Protein AF-A0A2G9UFJ8-F1 (afdb_monomer_lite)

pLDDT: mean 88.94, std 9.31, range [52.56, 98.06]

Radius of gyration: 16.02 Å; chains: 1; bounding box: 44×27×38 Å

InterPro domains:
  IPR008632 Nematode fatty acid retinoid binding [PF05823] (9-153)
  IPR008632 Nematode fatty acid retinoid binding [PTHR31418] (11-150)

Secondary structure (DSSP, 8-state):
-HHHHHHHHHS-HHHHHHHHT--HHHHHHHHHHHHTHHHH--SHHHHHHHHHHH-HHHHHHHHHHHHHHHHHHHTS-HHHHHHHHHHHHHHHHHHHHHHTT----HHHHHHHHHHHHHHHHTS-HHHHHHHHHH-HHHHHHHH-HHHHHHHHHHHHT-

Sequence (158 aa):
LKSEVICLELLPDEVKNFVKGLSESDKAILREVAHKYDEQHKSDEAAIAAIKAKSPELGARVENIHNTLQQKIEALNPEARDFAKEMYALTRKLHLESVAGRKPSVLEITELTQKAIDRYKALPKSAQDELKKQFPALVHGFTSKKFHKMVARMLINN

Structure (mmCIF, N/CA/C/O backbone):
data_AF-A0A2G9UFJ8-F1
#
_entry.id   AF-A0A2G9UFJ8-F1
#
loop_
_atom_site.group_PDB
_atom_site.id
_atom_site.type_symbol
_atom_site.label_atom_id
_atom_site.label_alt_id
_atom_site.label_comp_id
_atom_site.label_asym_id
_atom_site.label_entity_id
_atom_site.label_seq_id
_atom_site.pdbx_PDB_ins_code
_atom_site.Cartn_x
_atom_site.Cartn_y
_atom_site.Cartn_z
_atom_site.occupancy
_atom_site.B_iso_or_equiv
_atom_site.auth_seq_id
_atom_site.auth_comp_id
_atom_site.auth_asym_id
_atom_site.auth_atom_id
_atom_site.pdbx_PDB_model_num
ATOM 1 N N . LEU A 1 1 ? 7.599 1.449 15.512 1.00 52.56 1 LEU A N 1
ATOM 2 C CA . LEU A 1 1 ? 8.403 2.685 15.383 1.00 52.56 1 LEU A CA 1
ATOM 3 C C . LEU A 1 1 ? 9.482 2.601 14.296 1.00 52.56 1 LEU A C 1
ATOM 5 O O . LEU A 1 1 ? 9.376 3.382 13.370 1.00 52.56 1 LEU A O 1
ATOM 9 N N . LYS A 1 2 ? 10.475 1.687 14.306 1.00 56.00 2 LYS A N 1
ATOM 10 C CA . LYS A 1 2 ? 11.472 1.607 13.199 1.00 56.00 2 LYS A CA 1
ATOM 11 C C . LYS A 1 2 ? 10.946 0.912 11.926 1.00 56.00 2 LYS A C 1
ATOM 13 O O . LYS A 1 2 ? 11.100 1.444 10.834 1.00 56.00 2 LYS A O 1
ATOM 18 N N . SER A 1 3 ? 10.273 -0.233 12.065 1.00 57.69 3 SER A N 1
ATOM 19 C CA . SER A 1 3 ? 9.671 -0.987 10.947 1.00 57.69 3 SER A CA 1
ATOM 20 C C . SER A 1 3 ? 8.519 -0.242 10.255 1.00 57.69 3 SER A C 1
ATOM 22 O O . SER A 1 3 ? 8.387 -0.289 9.034 1.00 57.69 3 SER A O 1
ATOM 24 N N . GLU A 1 4 ? 7.733 0.517 11.021 1.00 64.12 4 GLU A N 1
ATOM 25 C CA . GLU A 1 4 ? 6.660 1.383 10.503 1.00 64.12 4 GLU A CA 1
ATOM 26 C C . GLU A 1 4 ? 7.196 2.493 9.583 1.00 64.12 4 GLU A C 1
ATOM 28 O O . GLU A 1 4 ? 6.550 2.832 8.595 1.00 64.12 4 GLU A O 1
ATOM 33 N N . VAL A 1 5 ? 8.394 3.026 9.859 1.00 59.56 5 VAL A N 1
ATOM 34 C CA . VAL A 1 5 ? 9.011 4.086 9.042 1.00 59.56 5 VAL A CA 1
ATOM 35 C C . VAL A 1 5 ? 9.391 3.573 7.651 1.00 59.56 5 VAL A C 1
ATOM 37 O O . VAL A 1 5 ? 9.148 4.273 6.674 1.00 59.56 5 VAL A O 1
ATOM 40 N N . ILE A 1 6 ? 9.918 2.345 7.535 1.00 61.38 6 ILE A N 1
ATOM 41 C CA . ILE A 1 6 ? 10.236 1.741 6.225 1.00 61.38 6 ILE A CA 1
ATOM 42 C C . ILE A 1 6 ? 8.967 1.619 5.378 1.00 61.38 6 ILE A C 1
ATOM 44 O O . ILE A 1 6 ? 8.969 1.991 4.206 1.00 61.38 6 ILE A O 1
ATOM 48 N N . CYS A 1 7 ? 7.881 1.137 5.986 1.00 70.94 7 CYS A N 1
ATOM 49 C CA . CYS A 1 7 ? 6.619 0.941 5.286 1.00 70.94 7 CYS A CA 1
ATOM 50 C C . CYS A 1 7 ? 6.039 2.275 4.809 1.00 70.94 7 CYS A C 1
ATOM 52 O O . CYS A 1 7 ? 5.626 2.369 3.660 1.00 70.94 7 CYS A O 1
ATOM 54 N N . LEU A 1 8 ? 6.061 3.321 5.646 1.00 76.81 8 LEU A N 1
ATOM 55 C CA . LEU A 1 8 ? 5.499 4.627 5.297 1.00 76.81 8 LEU A CA 1
ATOM 56 C C . LEU A 1 8 ? 6.218 5.302 4.126 1.00 76.81 8 LEU A C 1
ATOM 58 O O . LEU A 1 8 ? 5.540 5.888 3.292 1.00 76.81 8 LEU A O 1
ATOM 62 N N . GLU A 1 9 ? 7.549 5.229 4.033 1.00 81.50 9 GLU A N 1
ATOM 63 C CA . GLU A 1 9 ? 8.327 5.889 2.966 1.00 81.50 9 GLU A CA 1
ATOM 64 C C . GLU A 1 9 ? 7.931 5.418 1.555 1.00 81.50 9 GLU A C 1
ATOM 66 O O . GLU A 1 9 ? 7.908 6.221 0.618 1.00 81.50 9 GLU A O 1
ATOM 71 N N . LEU A 1 10 ? 7.557 4.141 1.422 1.00 87.06 10 LEU A N 1
ATOM 72 C CA . LEU A 1 10 ? 7.198 3.499 0.153 1.00 87.06 10 LEU A CA 1
ATOM 73 C C . LEU A 1 10 ? 5.749 3.756 -0.287 1.00 87.06 10 LEU A C 1
ATOM 75 O O . LEU A 1 10 ? 5.402 3.482 -1.437 1.00 87.06 10 LEU A O 1
ATOM 79 N N . LEU A 1 11 ? 4.899 4.274 0.603 1.00 88.06 11 LEU A N 1
ATOM 80 C CA . LEU A 1 11 ? 3.489 4.505 0.298 1.00 88.06 11 LEU A CA 1
ATOM 81 C C . LEU A 1 11 ? 3.284 5.751 -0.578 1.00 88.06 11 LEU A C 1
ATOM 83 O O . LEU A 1 11 ? 4.029 6.731 -0.453 1.00 88.06 11 LEU A O 1
ATOM 87 N N . PRO A 1 12 ? 2.232 5.766 -1.416 1.00 91.06 12 PRO A N 1
ATOM 88 C CA . PRO A 1 12 ? 1.757 6.987 -2.056 1.00 91.06 12 PRO A CA 1
ATOM 89 C C . PRO A 1 12 ? 1.391 8.063 -1.026 1.00 91.06 12 PRO A C 1
ATOM 91 O O . PRO A 1 12 ? 0.958 7.755 0.091 1.00 91.06 12 PRO A O 1
ATOM 94 N N . ASP A 1 13 ? 1.550 9.331 -1.397 1.00 89.88 13 ASP A N 1
ATOM 95 C CA . ASP A 1 13 ? 1.337 10.455 -0.480 1.00 89.88 13 ASP A CA 1
ATOM 96 C C . ASP A 1 13 ? -0.114 10.554 -0.007 1.00 89.88 13 ASP A C 1
ATOM 98 O O . ASP A 1 13 ? -0.363 10.920 1.140 1.00 89.88 13 ASP A O 1
ATOM 102 N N . GLU A 1 14 ? -1.072 10.140 -0.836 1.00 89.56 14 GLU A N 1
ATOM 103 C CA . GLU A 1 14 ? -2.485 10.064 -0.471 1.00 89.56 14 GLU A CA 1
ATOM 104 C C . GLU A 1 14 ? -2.694 9.121 0.725 1.00 89.56 14 GLU A C 1
ATOM 106 O O . GLU A 1 14 ? -3.400 9.459 1.676 1.00 89.56 14 GLU A O 1
ATOM 111 N N . VAL A 1 15 ? -2.000 7.976 0.736 1.00 90.44 15 VAL A N 1
ATOM 112 C CA . VAL A 1 15 ? -2.053 7.005 1.839 1.00 90.44 15 VAL A CA 1
ATOM 113 C C . VAL A 1 15 ? -1.325 7.545 3.072 1.00 90.44 15 VAL A C 1
ATOM 115 O O . VAL A 1 15 ? -1.842 7.447 4.185 1.00 90.44 15 VAL A O 1
ATOM 118 N N . LYS A 1 16 ? -0.151 8.170 2.899 1.00 89.38 16 LYS A N 1
ATOM 119 C CA . LYS A 1 16 ? 0.588 8.804 4.009 1.00 89.38 16 LYS A CA 1
ATOM 120 C C . LYS A 1 16 ? -0.257 9.874 4.702 1.00 89.38 16 LYS A C 1
ATOM 122 O O . LYS A 1 16 ? -0.293 9.930 5.931 1.00 89.38 16 LYS A O 1
ATOM 127 N N . ASN A 1 17 ? -0.927 10.717 3.922 1.00 89.94 17 ASN A N 1
ATOM 128 C CA . ASN A 1 17 ? -1.777 11.789 4.429 1.00 89.94 17 ASN A CA 1
ATOM 129 C C . ASN A 1 17 ? -3.027 11.234 5.111 1.00 89.94 17 ASN A C 1
ATOM 131 O O . ASN A 1 17 ? -3.381 11.710 6.189 1.00 89.94 17 ASN A O 1
ATOM 135 N N . PHE A 1 18 ? -3.636 10.184 4.548 1.00 90.56 18 PHE A N 1
ATOM 136 C CA . PHE A 1 18 ? -4.730 9.467 5.198 1.00 90.56 18 PHE A CA 1
ATOM 137 C C . PHE A 1 18 ? -4.325 8.982 6.594 1.00 90.56 18 PHE A C 1
ATOM 139 O O . PHE A 1 18 ? -4.990 9.348 7.558 1.00 90.56 18 PHE A O 1
ATOM 146 N N . VAL A 1 19 ? -3.205 8.254 6.714 1.00 86.75 19 VAL A N 1
ATOM 147 C CA . VAL A 1 19 ? -2.718 7.702 7.994 1.00 86.75 19 VAL A CA 1
ATOM 148 C C . VAL A 1 19 ? -2.404 8.801 9.014 1.00 86.75 19 VAL A C 1
ATOM 150 O O . VAL A 1 19 ? -2.758 8.670 10.185 1.00 86.75 19 VAL A O 1
ATOM 153 N N . LYS A 1 20 ? -1.765 9.898 8.587 1.00 87.88 20 LYS A N 1
ATOM 154 C CA . LYS A 1 20 ? -1.466 11.050 9.460 1.00 87.88 20 LYS A CA 1
ATOM 155 C C . LYS A 1 20 ? -2.726 11.757 9.960 1.00 87.88 20 LYS A C 1
ATOM 157 O O . LYS A 1 20 ? -2.709 12.303 11.057 1.00 87.88 20 LYS A O 1
ATOM 162 N N . GLY A 1 21 ? -3.795 11.749 9.167 1.00 89.12 21 GLY A N 1
ATOM 163 C CA . GLY A 1 21 ? -5.081 12.359 9.500 1.00 89.12 21 GLY A CA 1
ATOM 164 C C . GLY A 1 21 ? -6.043 11.444 10.262 1.00 89.12 21 GLY A C 1
ATOM 165 O O . GLY A 1 21 ? -7.234 11.746 10.293 1.00 89.12 21 GLY A O 1
ATOM 166 N N . LEU A 1 22 ? -5.595 10.300 10.792 1.00 90.31 22 LEU A N 1
ATOM 167 C CA . LEU A 1 22 ? -6.440 9.415 11.600 1.00 90.31 22 LEU A CA 1
ATOM 168 C C . LEU A 1 22 ? -6.455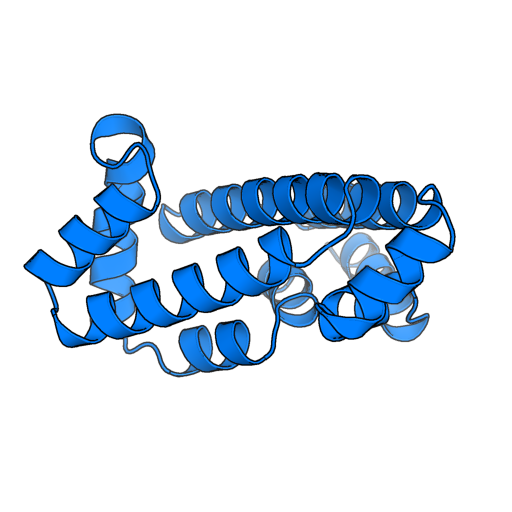 9.859 13.062 1.00 90.31 22 LEU A C 1
ATOM 170 O O . LEU A 1 22 ? -5.406 9.928 13.709 1.00 90.31 22 LEU A O 1
ATOM 174 N N . SER A 1 23 ? -7.655 10.075 13.596 1.00 93.94 23 SER A N 1
ATOM 175 C CA . SER A 1 23 ? -7.871 10.231 15.034 1.00 93.94 23 SER A CA 1
ATOM 176 C C . SER A 1 23 ? -7.695 8.896 15.773 1.00 93.94 23 SER A C 1
ATOM 178 O O . SER A 1 23 ? -7.665 7.823 15.168 1.00 93.94 23 SER A O 1
ATOM 180 N N . GLU A 1 24 ? -7.611 8.928 17.105 1.00 92.88 24 GLU A N 1
ATOM 181 C CA . GLU A 1 24 ? -7.595 7.692 17.903 1.00 92.88 24 GLU A CA 1
ATOM 182 C C . GLU A 1 24 ? -8.901 6.893 17.766 1.00 92.88 24 GLU A C 1
ATOM 184 O O . GLU A 1 24 ? -8.869 5.662 17.753 1.00 92.88 24 GLU A O 1
ATOM 189 N N . SER A 1 25 ? -10.036 7.579 17.584 1.00 94.62 25 SER A N 1
ATOM 190 C CA . SER A 1 25 ? -11.321 6.931 17.300 1.00 94.62 25 SER A CA 1
ATOM 191 C C . SER A 1 25 ? -11.297 6.218 15.946 1.00 94.62 25 SER A C 1
ATOM 193 O O . SER A 1 25 ? -11.683 5.051 15.868 1.00 94.62 25 SER A O 1
ATOM 195 N N . ASP A 1 26 ? -10.743 6.858 14.909 1.00 93.38 26 ASP A N 1
ATOM 196 C CA . ASP A 1 26 ? -10.599 6.223 13.596 1.00 93.38 26 ASP A CA 1
ATOM 197 C C . ASP A 1 26 ? -9.724 4.971 13.683 1.00 93.38 26 ASP A C 1
ATOM 199 O O . ASP A 1 26 ? -10.087 3.906 13.183 1.00 93.38 26 ASP A O 1
ATOM 203 N N . LYS A 1 27 ? -8.580 5.068 14.373 1.00 90.75 27 LYS A N 1
ATOM 204 C CA . LYS A 1 27 ? -7.673 3.930 14.580 1.00 90.75 27 LYS A CA 1
ATOM 205 C C . LYS A 1 27 ? -8.359 2.784 15.322 1.00 90.75 27 LYS A C 1
ATOM 207 O O . LYS A 1 27 ? -8.107 1.628 14.989 1.00 90.75 27 LYS A O 1
ATOM 212 N N . ALA A 1 28 ? -9.211 3.076 16.306 1.00 92.12 28 ALA A N 1
ATOM 213 C CA . ALA A 1 28 ? -9.961 2.055 17.034 1.00 92.12 28 ALA A CA 1
ATOM 214 C C . ALA A 1 28 ? -10.950 1.309 16.122 1.00 92.12 28 ALA A C 1
ATOM 216 O O . ALA A 1 28 ? -10.989 0.079 16.149 1.00 92.12 28 ALA A O 1
ATOM 217 N N . ILE A 1 29 ? -11.677 2.030 15.261 1.00 93.50 29 ILE A N 1
ATOM 218 C CA . ILE A 1 29 ? -12.590 1.428 14.276 1.00 93.50 29 ILE A CA 1
ATOM 219 C C . ILE A 1 29 ? -11.816 0.552 13.284 1.00 93.50 29 ILE A C 1
ATOM 221 O O . ILE A 1 29 ? -12.200 -0.593 13.045 1.00 93.50 29 ILE A O 1
ATOM 225 N N . LEU A 1 30 ? -10.702 1.059 12.741 1.00 91.31 30 LEU A N 1
ATOM 226 C CA . LEU A 1 30 ? -9.858 0.306 11.807 1.00 91.31 30 LEU A CA 1
ATOM 227 C C . LEU A 1 30 ? -9.298 -0.971 12.445 1.00 91.31 30 LEU A C 1
ATOM 229 O O . LEU A 1 30 ? -9.308 -2.019 11.802 1.00 91.31 30 LEU A O 1
ATOM 233 N N . ARG A 1 31 ? -8.863 -0.916 13.714 1.00 90.06 31 ARG A N 1
ATOM 234 C CA . ARG A 1 31 ? -8.442 -2.114 14.460 1.00 90.06 31 ARG A CA 1
ATOM 235 C C . ARG A 1 31 ? -9.567 -3.130 14.590 1.00 90.06 31 ARG A C 1
ATOM 237 O O . ARG A 1 31 ? -9.343 -4.307 14.328 1.00 90.06 31 ARG A O 1
ATOM 244 N N . GLU A 1 32 ? -10.759 -2.694 14.996 1.00 91.00 32 GLU A N 1
ATOM 245 C CA . GLU A 1 32 ? -11.887 -3.604 15.210 1.00 91.00 32 GLU A CA 1
ATOM 246 C C . GLU A 1 32 ? -12.264 -4.352 13.925 1.00 91.00 32 GLU A C 1
ATOM 248 O O . GLU A 1 32 ? -12.481 -5.564 13.956 1.00 91.00 32 GLU A O 1
ATOM 253 N N . VAL A 1 33 ? -12.314 -3.642 12.794 1.00 90.75 33 VAL A N 1
ATOM 254 C CA . VAL A 1 33 ? -12.617 -4.248 11.490 1.00 90.75 33 VAL A CA 1
ATOM 255 C C . VAL A 1 33 ? -11.488 -5.174 11.046 1.00 90.75 33 VAL A C 1
ATOM 257 O O . VAL A 1 33 ? -11.751 -6.284 10.595 1.00 90.75 33 VAL A O 1
ATOM 260 N N . ALA A 1 34 ? -10.228 -4.774 11.219 1.00 87.06 34 ALA A N 1
ATOM 261 C CA . ALA A 1 34 ? -9.096 -5.603 10.821 1.00 87.06 34 ALA A CA 1
ATOM 262 C C . ALA A 1 34 ? -9.003 -6.925 11.597 1.00 87.06 34 ALA A C 1
ATOM 264 O O . ALA A 1 34 ? -8.697 -7.953 11.000 1.00 87.06 34 ALA A O 1
ATOM 265 N N . HIS A 1 35 ? -9.341 -6.936 12.891 1.00 86.12 35 HIS A N 1
ATOM 266 C CA . HIS A 1 35 ? -9.417 -8.173 13.679 1.00 86.12 35 HIS A CA 1
ATOM 267 C C . HIS A 1 35 ? -10.442 -9.177 13.141 1.00 86.12 35 HIS A C 1
ATOM 269 O O . HIS A 1 35 ? -10.293 -10.375 13.354 1.00 86.12 35 HIS A O 1
ATOM 275 N N . LYS A 1 36 ? -11.471 -8.694 12.443 1.00 85.25 36 LYS A N 1
ATOM 276 C CA . LYS A 1 36 ? -12.529 -9.511 11.842 1.00 85.2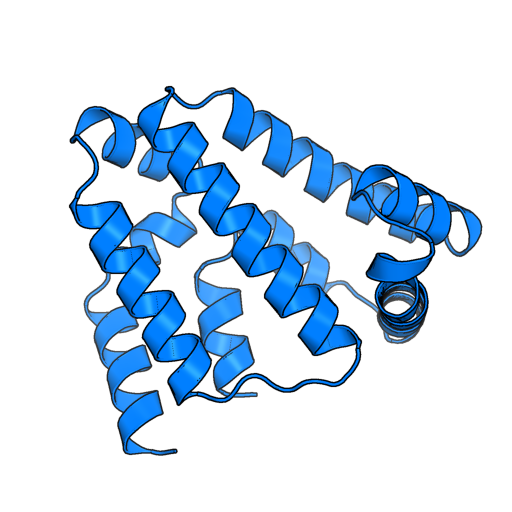5 36 LYS A CA 1
ATOM 277 C C . LYS A 1 36 ? -12.301 -9.733 10.345 1.00 85.25 36 LYS A C 1
ATOM 279 O O . LYS A 1 36 ? -13.171 -10.295 9.686 1.00 85.25 36 LYS A O 1
ATOM 284 N N . TYR A 1 37 ? -11.173 -9.287 9.783 1.00 80.94 37 TYR A N 1
ATOM 285 C CA . TYR A 1 37 ? -10.980 -9.254 8.333 1.00 80.94 37 TYR A CA 1
ATOM 286 C C . TYR A 1 37 ? -11.001 -10.654 7.712 1.00 80.94 37 TYR A C 1
ATOM 288 O O . TYR A 1 37 ? -11.852 -10.934 6.869 1.00 80.94 37 TYR A O 1
ATOM 296 N N . ASP A 1 38 ? -10.142 -11.556 8.187 1.00 75.75 38 ASP A N 1
ATOM 297 C CA . ASP A 1 38 ? -10.022 -12.913 7.633 1.00 75.75 38 ASP A CA 1
ATOM 298 C C . ASP A 1 38 ? -11.280 -13.771 7.874 1.00 75.75 38 ASP A C 1
ATOM 300 O O . ASP A 1 38 ? -11.609 -14.665 7.089 1.00 75.75 38 ASP A O 1
ATOM 304 N N . GLU A 1 39 ? -12.025 -13.476 8.941 1.00 78.06 39 GLU A N 1
ATOM 305 C CA . GLU A 1 39 ? -13.224 -14.220 9.331 1.00 78.06 39 GLU A CA 1
ATOM 306 C C . GLU A 1 39 ? -14.496 -13.696 8.643 1.00 78.06 39 GLU A C 1
ATOM 308 O O . GLU A 1 39 ? -15.303 -14.489 8.151 1.00 78.06 39 GLU A O 1
ATOM 313 N N . GLN A 1 40 ? -14.672 -12.370 8.584 1.00 73.50 40 GLN A N 1
ATOM 314 C CA . GLN A 1 40 ? -15.944 -11.705 8.261 1.00 73.50 40 GLN A CA 1
ATOM 315 C C . GLN A 1 40 ? -15.857 -10.718 7.089 1.00 73.50 40 GLN A C 1
ATOM 317 O O . GLN A 1 40 ? -16.868 -10.476 6.432 1.00 73.50 40 GLN A O 1
ATOM 322 N N . HIS A 1 41 ? -14.682 -10.155 6.794 1.00 65.06 41 HIS A N 1
ATOM 323 C CA . HIS A 1 41 ? -14.515 -9.090 5.797 1.00 65.06 41 HIS A CA 1
ATOM 324 C C . HIS A 1 41 ? -13.518 -9.473 4.705 1.00 65.06 41 HIS A C 1
ATOM 326 O O . HIS A 1 41 ? -12.683 -8.663 4.335 1.00 65.06 41 HIS A O 1
ATOM 332 N N . LYS A 1 42 ? -13.627 -10.704 4.186 1.00 78.12 42 LYS A N 1
ATOM 333 C CA . LYS A 1 42 ? -12.721 -11.400 3.241 1.00 78.12 42 LYS A CA 1
ATOM 334 C C . LYS A 1 42 ? -12.419 -10.679 1.908 1.00 78.12 42 LYS A C 1
ATOM 336 O O . LYS A 1 42 ? -11.883 -11.293 0.987 1.00 78.12 42 LYS A O 1
ATOM 341 N N . SER A 1 43 ? -12.788 -9.410 1.777 1.00 87.94 43 SER A N 1
ATOM 342 C CA . SER A 1 43 ? -12.438 -8.508 0.691 1.00 87.94 43 SER A CA 1
ATOM 343 C C . SER A 1 43 ? -12.344 -7.062 1.199 1.00 87.94 43 SER A C 1
ATOM 345 O O . SER A 1 43 ? -12.919 -6.699 2.231 1.00 87.94 43 SER A O 1
ATOM 347 N N . ASP A 1 44 ? -11.646 -6.209 0.451 1.00 89.75 44 ASP A N 1
ATOM 348 C CA . ASP A 1 44 ? -11.499 -4.795 0.812 1.00 89.75 44 ASP A CA 1
ATOM 349 C C . ASP A 1 44 ? -12.856 -4.078 0.827 1.00 89.75 44 ASP A C 1
ATOM 351 O O . ASP A 1 44 ? -13.114 -3.261 1.707 1.00 89.75 44 ASP A O 1
ATOM 355 N N . GLU A 1 45 ? -13.763 -4.448 -0.075 1.00 93.12 45 GLU A N 1
ATOM 356 C CA . GLU A 1 45 ? -15.118 -3.901 -0.173 1.00 93.12 45 GLU A CA 1
ATOM 357 C C . GLU A 1 45 ? -15.952 -4.248 1.066 1.00 93.12 45 GLU A C 1
ATOM 359 O O . GLU A 1 45 ? -16.646 -3.387 1.612 1.00 93.12 45 GLU A O 1
ATOM 364 N N . ALA A 1 46 ? -15.852 -5.488 1.558 1.00 93.19 46 ALA A N 1
ATOM 365 C CA . ALA A 1 46 ? -16.537 -5.910 2.776 1.00 93.19 46 ALA A CA 1
ATOM 366 C C . ALA A 1 46 ? -16.004 -5.163 4.010 1.00 93.19 46 ALA A C 1
ATOM 368 O O . ALA A 1 46 ? -16.784 -4.749 4.873 1.00 93.19 46 ALA A O 1
ATOM 369 N N . ALA A 1 47 ? -14.688 -4.942 4.081 1.00 92.88 47 ALA A N 1
ATOM 370 C CA . ALA A 1 47 ? -14.077 -4.167 5.156 1.00 92.88 47 ALA A CA 1
ATOM 371 C C . ALA A 1 47 ? -14.493 -2.689 5.089 1.00 92.88 47 ALA A C 1
ATOM 373 O O . ALA A 1 47 ? -14.870 -2.111 6.107 1.00 92.88 47 ALA A O 1
ATOM 374 N N . ILE A 1 48 ? -14.508 -2.087 3.895 1.00 95.19 48 ILE A N 1
ATOM 375 C CA . ILE A 1 48 ? -14.990 -0.716 3.669 1.00 95.19 48 ILE A CA 1
ATOM 376 C C . ILE A 1 48 ? -16.448 -0.575 4.112 1.00 95.19 48 ILE A C 1
ATOM 378 O O . ILE A 1 48 ? -16.779 0.378 4.817 1.00 95.19 48 ILE A O 1
ATOM 382 N N . ALA A 1 49 ? -17.316 -1.526 3.758 1.00 96.06 49 ALA A N 1
ATOM 383 C CA . ALA A 1 49 ? -18.715 -1.519 4.179 1.00 96.06 49 ALA A CA 1
ATOM 384 C C . ALA A 1 49 ? -18.856 -1.584 5.712 1.00 96.06 49 ALA A C 1
ATOM 386 O O . ALA A 1 49 ? -19.633 -0.825 6.295 1.00 96.06 49 ALA A O 1
ATOM 387 N N . ALA A 1 50 ? -18.061 -2.425 6.380 1.00 95.38 50 ALA A N 1
ATOM 388 C CA . ALA A 1 50 ? -18.046 -2.520 7.840 1.00 95.38 50 ALA A CA 1
ATOM 389 C C . ALA A 1 50 ? -17.552 -1.227 8.513 1.00 95.38 50 ALA A C 1
ATOM 391 O O . ALA A 1 50 ? -18.107 -0.806 9.531 1.00 95.38 50 ALA A O 1
ATOM 392 N N . ILE A 1 51 ? -16.548 -0.563 7.930 1.00 95.88 51 ILE A N 1
ATOM 393 C CA . ILE A 1 51 ? -16.067 0.742 8.403 1.00 95.88 51 ILE A CA 1
ATOM 394 C C . ILE A 1 51 ? -17.159 1.799 8.216 1.00 95.88 51 ILE A C 1
ATOM 396 O O . ILE A 1 51 ? -17.461 2.512 9.169 1.00 95.88 51 ILE A O 1
ATOM 400 N N . LYS A 1 52 ? -17.803 1.864 7.042 1.00 97.56 52 LYS A N 1
ATOM 401 C CA . LYS A 1 52 ? -18.909 2.800 6.759 1.00 97.56 52 LYS A CA 1
ATOM 402 C C . LYS A 1 52 ? -20.071 2.651 7.737 1.00 97.56 52 LYS A C 1
ATOM 404 O O . LYS A 1 52 ? -20.639 3.656 8.151 1.00 97.56 52 LYS A O 1
ATOM 409 N N . ALA A 1 53 ? -20.400 1.421 8.133 1.00 97.06 53 ALA A N 1
ATOM 410 C CA . ALA A 1 53 ? -21.455 1.157 9.110 1.00 97.06 53 ALA A CA 1
ATOM 411 C C . ALA A 1 53 ? -21.140 1.725 10.509 1.00 97.06 53 ALA A C 1
ATOM 413 O O . ALA A 1 53 ? -22.058 2.045 11.259 1.00 97.06 53 ALA A O 1
ATOM 414 N N . LYS A 1 54 ? -19.856 1.861 10.863 1.00 96.69 54 LYS A N 1
ATOM 415 C CA . LYS A 1 54 ? -19.399 2.419 12.149 1.00 96.69 54 LYS A CA 1
ATOM 416 C C . LYS A 1 54 ? -19.122 3.919 12.079 1.00 96.69 54 LYS A C 1
ATOM 418 O O . LYS A 1 54 ? -19.413 4.644 13.022 1.00 96.69 54 LYS A O 1
ATOM 423 N N . SER A 1 55 ? -18.537 4.369 10.975 1.00 97.69 55 SER A N 1
ATOM 424 C CA . SER A 1 55 ? -18.223 5.766 10.691 1.00 97.69 55 SER A CA 1
ATOM 425 C C . SER A 1 55 ? -18.317 6.004 9.180 1.00 97.69 55 SER A C 1
ATOM 427 O O . SER A 1 55 ? -17.401 5.633 8.436 1.00 97.69 55 SER A O 1
ATOM 429 N N . PRO A 1 56 ? -19.413 6.624 8.701 1.00 97.56 56 PRO A N 1
ATOM 430 C CA . PRO A 1 56 ? -19.589 6.931 7.285 1.00 97.56 56 PRO A CA 1
ATOM 431 C C . PRO A 1 56 ? -18.458 7.796 6.716 1.00 97.56 56 PRO A C 1
ATOM 433 O O . PRO A 1 56 ? -17.991 7.540 5.608 1.00 97.56 56 PRO A O 1
ATOM 436 N N . GLU A 1 57 ? -17.976 8.775 7.489 1.00 97.12 57 GLU A N 1
ATOM 437 C CA . GLU A 1 57 ? -16.878 9.662 7.089 1.00 97.12 57 GLU A CA 1
ATOM 438 C C . GLU A 1 57 ? -15.564 8.890 6.906 1.00 97.12 57 GLU A C 1
ATOM 440 O O . GLU A 1 57 ? -14.916 8.991 5.861 1.00 97.12 57 GLU A O 1
ATOM 445 N N . LEU A 1 58 ? -15.182 8.069 7.892 1.00 96.44 58 LEU A N 1
ATOM 446 C CA . LEU A 1 58 ? -13.975 7.250 7.802 1.00 96.44 58 LEU A CA 1
ATOM 447 C C . LEU A 1 58 ? -14.080 6.243 6.655 1.00 96.44 58 LEU A C 1
ATOM 449 O O . LEU A 1 58 ? -13.133 6.077 5.889 1.00 96.44 58 LEU A O 1
ATOM 453 N N . GLY A 1 59 ? -15.240 5.604 6.506 1.00 96.62 59 GLY A N 1
ATOM 454 C CA . GLY A 1 59 ? -15.493 4.650 5.435 1.00 96.62 59 GLY A CA 1
ATOM 455 C C . GLY A 1 59 ? -15.385 5.278 4.045 1.00 96.62 59 GLY A C 1
ATOM 456 O O . GLY A 1 59 ? -14.783 4.677 3.159 1.00 96.62 59 GLY A O 1
ATOM 457 N N . ALA A 1 60 ? -15.880 6.506 3.859 1.00 97.44 60 ALA A N 1
ATOM 458 C CA . ALA A 1 60 ? -15.714 7.257 2.613 1.00 97.44 60 ALA A CA 1
ATOM 459 C C . ALA A 1 60 ? -14.240 7.601 2.333 1.00 97.44 60 ALA A C 1
ATOM 461 O O . ALA A 1 60 ? -13.774 7.476 1.200 1.00 97.44 60 ALA A O 1
ATOM 462 N N . ARG A 1 61 ? -13.471 7.979 3.364 1.00 96.25 61 ARG A N 1
ATOM 463 C CA . ARG A 1 61 ? -12.027 8.240 3.227 1.00 96.25 61 ARG A CA 1
ATOM 464 C C . ARG A 1 61 ? -11.248 6.979 2.837 1.00 96.25 61 ARG A C 1
ATOM 466 O O . ARG A 1 61 ? -10.395 7.055 1.954 1.00 96.25 61 ARG A O 1
ATOM 473 N N . VAL A 1 62 ? -11.543 5.833 3.459 1.00 94.44 62 VAL A N 1
ATOM 474 C CA . VAL A 1 62 ? -10.911 4.537 3.132 1.00 94.44 62 VAL A CA 1
ATOM 475 C C . VAL A 1 62 ? -11.281 4.093 1.718 1.00 94.44 62 VAL A C 1
ATOM 477 O O . VAL A 1 62 ? -10.400 3.706 0.954 1.00 94.44 62 VAL A O 1
ATOM 480 N N . GLU A 1 63 ? -12.557 4.200 1.343 1.00 96.38 63 GLU A N 1
ATOM 481 C CA . GLU A 1 63 ? -13.031 3.873 -0.004 1.00 96.38 63 GLU A CA 1
ATOM 482 C C . GLU A 1 63 ? -12.343 4.722 -1.074 1.00 96.38 63 GLU A C 1
ATOM 484 O O . GLU A 1 63 ? -11.888 4.191 -2.083 1.00 96.38 63 GLU A O 1
ATOM 489 N N . ASN A 1 64 ? -12.195 6.028 -0.842 1.00 95.69 64 ASN A N 1
ATOM 490 C CA . ASN A 1 64 ? -11.510 6.906 -1.784 1.00 95.69 64 ASN A CA 1
ATOM 491 C C . ASN A 1 64 ? -10.048 6.483 -2.010 1.00 95.69 64 ASN A C 1
ATOM 493 O O . ASN A 1 64 ? -9.575 6.466 -3.149 1.00 95.69 64 ASN A O 1
ATOM 497 N N . ILE A 1 65 ? -9.335 6.108 -0.940 1.00 94.19 65 ILE A N 1
ATOM 498 C CA . ILE A 1 65 ? -7.969 5.580 -1.047 1.00 94.19 65 ILE A CA 1
ATOM 499 C C . ILE A 1 65 ? -7.956 4.265 -1.829 1.00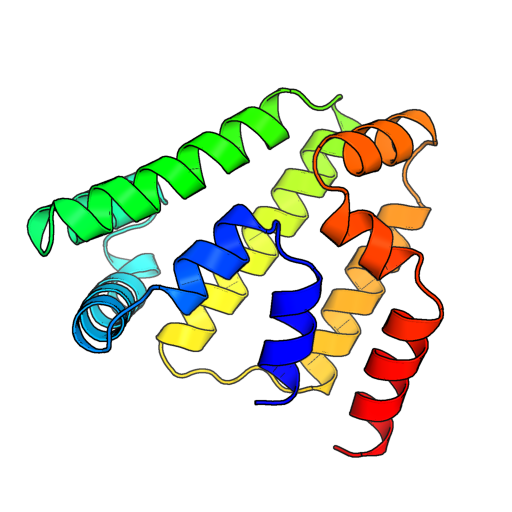 94.19 65 ILE A C 1
ATOM 501 O O . ILE A 1 65 ? -7.157 4.124 -2.754 1.00 94.19 65 ILE A O 1
ATOM 505 N N . HIS A 1 66 ? -8.847 3.328 -1.497 1.00 94.69 66 HIS A N 1
ATOM 506 C CA . HIS A 1 66 ? -8.950 2.047 -2.192 1.00 94.69 66 HIS A CA 1
ATOM 507 C C . HIS A 1 66 ? -9.204 2.236 -3.694 1.00 94.69 66 HIS A C 1
ATOM 509 O O . HIS A 1 66 ? -8.428 1.741 -4.510 1.00 94.69 66 HIS A O 1
ATOM 515 N N . ASN A 1 67 ? -10.210 3.034 -4.059 1.00 95.69 67 ASN A N 1
ATOM 516 C CA . ASN A 1 67 ? -10.566 3.309 -5.450 1.00 95.69 67 ASN A CA 1
ATOM 517 C C . ASN A 1 67 ? -9.417 3.975 -6.212 1.00 95.69 67 ASN A C 1
ATOM 519 O O . ASN A 1 67 ? -9.095 3.563 -7.323 1.00 95.69 67 ASN A O 1
ATOM 523 N N . THR A 1 68 ? -8.751 4.960 -5.600 1.00 94.00 68 THR A N 1
ATOM 524 C CA . THR A 1 68 ? -7.596 5.635 -6.212 1.00 94.00 68 THR A CA 1
ATOM 525 C C . THR A 1 68 ? -6.465 4.646 -6.501 1.00 94.00 68 THR A C 1
ATOM 527 O O . THR A 1 68 ? -5.849 4.694 -7.566 1.00 94.00 68 THR A O 1
ATOM 530 N N . LEU A 1 69 ? -6.174 3.735 -5.567 1.00 94.06 69 LEU A N 1
ATOM 531 C CA . LEU A 1 69 ? -5.134 2.725 -5.756 1.00 94.06 69 LEU A CA 1
ATOM 532 C C . LEU A 1 69 ? -5.525 1.701 -6.824 1.00 94.06 69 LEU A C 1
ATOM 534 O O . LEU A 1 69 ? -4.697 1.412 -7.685 1.00 94.06 69 LEU A O 1
ATOM 538 N N . GLN A 1 70 ? -6.765 1.202 -6.816 1.00 95.06 70 GLN A N 1
ATOM 539 C CA . GLN A 1 70 ? -7.246 0.269 -7.840 1.00 95.06 70 GLN A CA 1
ATOM 540 C C . GLN A 1 70 ? -7.182 0.890 -9.235 1.00 95.06 70 GLN A C 1
ATOM 542 O O . GLN A 1 70 ? -6.586 0.298 -10.128 1.00 95.06 70 GLN A O 1
ATOM 547 N N . GLN A 1 71 ? -7.656 2.127 -9.403 1.00 95.44 71 GLN A N 1
ATOM 548 C CA . GLN A 1 71 ? -7.570 2.844 -10.679 1.00 95.44 71 GLN A CA 1
ATOM 549 C C . GLN A 1 71 ? -6.122 2.974 -11.176 1.00 95.44 71 GLN A C 1
ATOM 551 O O . GLN A 1 71 ? -5.840 2.721 -12.349 1.00 95.44 71 GLN A O 1
ATOM 556 N N . LYS A 1 72 ? -5.178 3.325 -10.288 1.00 95.12 72 LYS A N 1
ATOM 557 C CA . LYS A 1 72 ? -3.749 3.392 -10.636 1.00 95.12 72 LYS A CA 1
ATOM 558 C C . LYS A 1 72 ? -3.187 2.024 -11.033 1.00 95.12 72 LYS A C 1
ATOM 560 O O . LYS A 1 72 ? -2.382 1.966 -11.956 1.00 95.12 72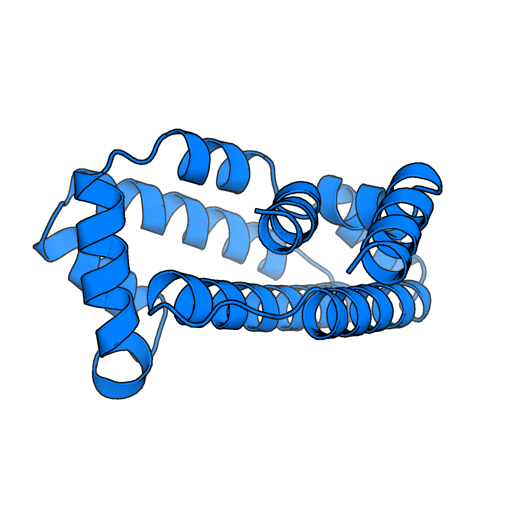 LYS A O 1
ATOM 565 N N . ILE A 1 73 ? -3.587 0.945 -10.353 1.00 96.31 73 ILE A N 1
ATOM 566 C CA . ILE A 1 73 ? -3.158 -0.433 -10.651 1.00 96.31 73 ILE A CA 1
ATOM 567 C C . ILE A 1 73 ? -3.727 -0.905 -11.995 1.00 96.31 73 ILE A C 1
ATOM 569 O O . ILE A 1 73 ? -3.007 -1.493 -12.798 1.00 96.31 73 ILE A O 1
ATOM 573 N N . GLU A 1 74 ? -5.007 -0.660 -12.255 1.00 95.56 74 GLU A N 1
ATOM 574 C CA . GLU A 1 74 ? -5.698 -1.101 -13.470 1.00 95.56 74 GLU A CA 1
ATOM 575 C C . GLU A 1 74 ? -5.165 -0.422 -14.733 1.00 95.56 74 GLU A C 1
ATOM 577 O O . GLU A 1 74 ? -5.115 -1.061 -15.786 1.00 95.56 74 GLU A O 1
ATOM 582 N N . ALA A 1 75 ? -4.708 0.828 -14.608 1.00 95.31 75 ALA A N 1
ATOM 583 C CA . ALA A 1 75 ? -4.116 1.616 -15.686 1.00 95.31 75 ALA A CA 1
ATOM 584 C C . ALA A 1 75 ? -2.694 1.180 -16.096 1.00 95.31 75 ALA A C 1
ATOM 586 O O . ALA A 1 75 ? -2.142 1.746 -17.040 1.00 95.31 75 ALA A O 1
ATOM 587 N N . LEU A 1 76 ? -2.084 0.227 -15.385 1.00 97.31 76 LEU A N 1
ATOM 588 C CA . LEU A 1 76 ? -0.766 -0.314 -15.713 1.00 97.31 76 LEU A CA 1
ATOM 589 C C . LEU A 1 76 ? -0.844 -1.401 -16.797 1.00 97.31 76 LEU A C 1
ATOM 591 O O . LEU A 1 76 ? -1.816 -2.159 -16.895 1.00 97.31 76 LEU A O 1
ATOM 595 N N . ASN A 1 77 ? 0.242 -1.537 -17.553 1.00 95.94 77 ASN A N 1
ATOM 596 C CA . ASN A 1 77 ? 0.515 -2.673 -18.420 1.00 95.94 77 ASN A CA 1
ATOM 597 C C . ASN A 1 77 ? 0.588 -3.982 -17.611 1.00 95.94 77 ASN A C 1
ATOM 599 O O . ASN A 1 77 ? 0.754 -3.940 -16.388 1.00 95.94 77 ASN A O 1
ATOM 603 N N . PRO A 1 78 ? 0.436 -5.154 -18.254 1.00 97.88 78 PRO A N 1
ATOM 604 C CA . PRO A 1 78 ? 0.308 -6.426 -17.547 1.00 97.88 78 PRO A CA 1
ATOM 605 C C . PRO A 1 78 ? 1.418 -6.689 -16.519 1.00 97.88 78 PRO A C 1
ATOM 607 O O . PRO A 1 78 ? 1.115 -6.966 -15.361 1.00 97.88 78 PRO A O 1
ATOM 610 N N . GLU A 1 79 ? 2.687 -6.518 -16.889 1.00 97.00 79 GLU A N 1
ATOM 611 C CA . GLU A 1 79 ? 3.824 -6.818 -16.015 1.00 97.00 79 GLU A CA 1
ATOM 612 C C . GLU A 1 79 ? 3.930 -5.851 -14.827 1.00 97.00 79 GLU A C 1
ATOM 614 O O . GLU A 1 79 ? 4.214 -6.276 -13.702 1.00 97.00 79 GLU A O 1
ATOM 619 N N . ALA A 1 80 ? 3.694 -4.554 -15.050 1.00 97.62 80 ALA A N 1
ATOM 620 C CA . ALA A 1 80 ? 3.652 -3.563 -13.978 1.00 97.62 80 ALA A CA 1
ATOM 621 C C . ALA A 1 80 ? 2.444 -3.780 -13.062 1.00 97.62 80 ALA A C 1
ATOM 623 O O . ALA A 1 80 ? 2.561 -3.653 -11.842 1.00 97.62 80 ALA A O 1
ATOM 624 N N . ARG A 1 81 ? 1.288 -4.124 -13.635 1.00 98.06 81 ARG A N 1
ATOM 625 C CA . ARG A 1 81 ? 0.046 -4.378 -12.904 1.00 98.06 81 ARG A CA 1
ATOM 626 C C . ARG A 1 81 ? 0.170 -5.584 -11.989 1.00 98.06 81 ARG A C 1
ATOM 628 O O . ARG A 1 81 ? -0.247 -5.502 -10.837 1.00 98.06 81 ARG A O 1
ATOM 635 N N . ASP A 1 82 ? 0.759 -6.674 -12.469 1.00 97.62 82 ASP A N 1
ATOM 636 C CA . ASP A 1 82 ? 0.978 -7.876 -11.663 1.00 97.62 82 ASP A CA 1
ATOM 637 C C . ASP A 1 82 ? 1.898 -7.578 -10.479 1.00 97.62 82 ASP A C 1
ATOM 639 O O . ASP A 1 82 ? 1.582 -7.926 -9.339 1.00 97.62 82 ASP A O 1
ATOM 643 N N . PHE A 1 83 ? 2.980 -6.833 -10.720 1.00 97.56 83 PHE A N 1
ATOM 644 C CA . PHE A 1 83 ? 3.846 -6.351 -9.648 1.00 97.56 83 PHE A CA 1
ATOM 645 C C . PHE A 1 83 ? 3.096 -5.456 -8.648 1.00 97.56 83 PHE A C 1
ATOM 647 O O . PHE A 1 83 ? 3.216 -5.634 -7.437 1.00 97.56 83 PHE A O 1
ATOM 654 N N . ALA A 1 84 ? 2.297 -4.501 -9.127 1.00 96.62 84 ALA A N 1
ATOM 655 C CA . ALA A 1 84 ? 1.558 -3.590 -8.259 1.00 96.62 84 ALA A CA 1
ATOM 656 C C . ALA A 1 84 ? 0.500 -4.321 -7.412 1.00 96.62 84 ALA A C 1
ATOM 658 O O . ALA A 1 84 ? 0.346 -4.008 -6.231 1.00 96.62 84 ALA A O 1
ATOM 659 N N . LYS A 1 85 ? -0.175 -5.336 -7.970 1.00 96.00 85 LYS A N 1
ATOM 660 C CA . LYS A 1 85 ? -1.100 -6.214 -7.233 1.00 96.00 85 LYS A CA 1
ATOM 661 C C . LYS A 1 85 ? -0.387 -7.005 -6.137 1.00 96.00 85 LYS A C 1
ATOM 663 O O . LYS A 1 85 ? -0.903 -7.089 -5.023 1.00 96.00 85 LYS A O 1
ATOM 668 N N . GLU A 1 86 ? 0.800 -7.538 -6.426 1.00 94.75 86 GLU A N 1
ATOM 669 C CA . GLU A 1 86 ? 1.640 -8.228 -5.440 1.00 94.75 86 GLU A CA 1
ATOM 670 C C . GLU A 1 86 ? 2.012 -7.290 -4.278 1.00 94.75 86 GLU A C 1
ATOM 672 O O . GLU A 1 86 ? 1.796 -7.621 -3.109 1.00 94.75 86 GLU A O 1
ATOM 677 N N . MET A 1 87 ? 2.491 -6.080 -4.590 1.00 94.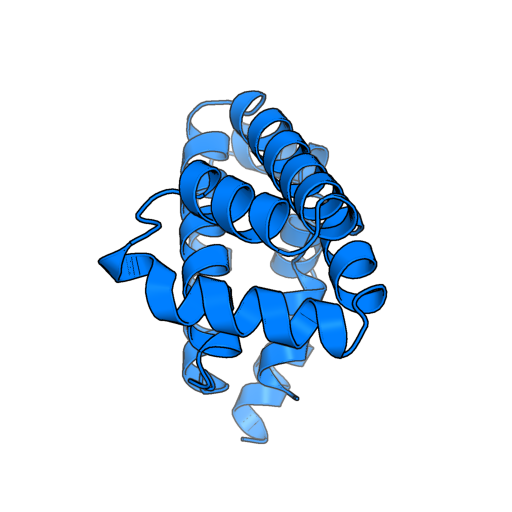00 87 MET A N 1
ATOM 678 C CA . MET A 1 87 ? 2.859 -5.077 -3.583 1.00 94.00 87 MET A CA 1
ATOM 679 C C . MET A 1 87 ? 1.659 -4.600 -2.761 1.00 94.00 87 MET A C 1
ATOM 681 O O . MET A 1 87 ? 1.780 -4.406 -1.548 1.00 94.00 87 MET A O 1
ATOM 685 N N . TYR A 1 88 ? 0.497 -4.437 -3.395 1.00 92.69 88 TYR A N 1
ATOM 686 C CA . TYR A 1 88 ? -0.747 -4.080 -2.719 1.00 92.69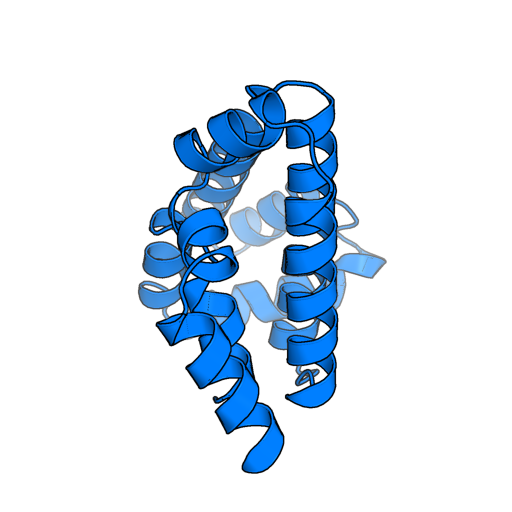 88 TYR A CA 1
ATOM 687 C C . TYR A 1 88 ? -1.176 -5.170 -1.732 1.00 92.69 88 TYR A C 1
ATOM 689 O O . TYR A 1 88 ? -1.418 -4.875 -0.561 1.00 92.69 88 TYR A O 1
ATOM 697 N N . ALA A 1 89 ? -1.195 -6.436 -2.161 1.00 91.00 89 ALA A N 1
ATOM 698 C CA . ALA A 1 89 ? -1.551 -7.563 -1.302 1.00 91.00 89 ALA A CA 1
ATOM 699 C C . ALA A 1 89 ? -0.592 -7.707 -0.109 1.00 91.00 89 ALA A C 1
ATOM 701 O O . ALA A 1 89 ? -1.045 -7.883 1.025 1.00 91.00 89 ALA A O 1
ATOM 702 N N . LEU A 1 90 ? 0.718 -7.577 -0.348 1.00 89.12 90 LEU A N 1
ATOM 703 C CA . LEU A 1 90 ? 1.736 -7.626 0.701 1.00 89.12 90 LEU A CA 1
ATOM 704 C C . LEU A 1 90 ? 1.547 -6.500 1.726 1.00 89.12 90 LEU A C 1
ATOM 706 O O . LEU A 1 90 ? 1.527 -6.745 2.932 1.00 89.12 90 LEU A O 1
ATOM 710 N N . THR A 1 91 ? 1.370 -5.270 1.242 1.00 87.31 91 THR A N 1
ATOM 711 C CA . THR A 1 91 ? 1.208 -4.080 2.087 1.00 87.31 91 THR A CA 1
ATOM 712 C C . THR A 1 91 ? -0.083 -4.146 2.897 1.00 87.31 91 THR A C 1
ATOM 714 O O . THR A 1 91 ? -0.069 -3.857 4.094 1.00 87.31 91 THR A O 1
ATOM 717 N N . ARG A 1 92 ? -1.191 -4.579 2.282 1.00 88.00 92 ARG A N 1
ATOM 718 C CA . ARG A 1 92 ? -2.468 -4.789 2.973 1.00 88.00 92 ARG A CA 1
ATOM 719 C C . ARG A 1 92 ? -2.327 -5.819 4.087 1.00 88.00 92 ARG A C 1
ATOM 721 O O . ARG A 1 92 ? -2.759 -5.552 5.203 1.00 88.00 92 ARG A O 1
ATOM 728 N N . LYS A 1 93 ? -1.695 -6.963 3.809 1.00 85.69 93 LYS A N 1
ATOM 729 C CA . LYS A 1 93 ? -1.471 -8.009 4.814 1.00 85.69 93 LYS A CA 1
ATOM 730 C C . LYS A 1 93 ? -0.667 -7.478 6.002 1.00 85.69 93 LYS A C 1
ATOM 732 O O . LYS A 1 93 ? -1.109 -7.606 7.138 1.00 85.69 93 LYS A O 1
ATOM 737 N N . LEU A 1 94 ? 0.467 -6.823 5.743 1.00 85.25 94 LEU A N 1
ATOM 738 C CA . LEU A 1 94 ? 1.292 -6.221 6.796 1.00 85.25 94 LEU A CA 1
ATOM 739 C C . LEU A 1 94 ? 0.521 -5.171 7.602 1.00 85.25 94 LEU A C 1
ATOM 741 O O . LEU A 1 94 ? 0.681 -5.094 8.820 1.00 85.25 94 LEU A O 1
ATOM 745 N N . HIS A 1 95 ? -0.313 -4.367 6.939 1.00 82.88 95 HIS A N 1
ATOM 746 C CA . HIS A 1 95 ? -1.144 -3.375 7.607 1.00 82.88 95 HIS A CA 1
ATOM 747 C C . HIS A 1 95 ? -2.164 -4.033 8.539 1.00 82.88 95 HIS A C 1
ATOM 749 O O . HIS A 1 95 ? -2.194 -3.669 9.712 1.00 82.88 95 HIS A O 1
ATOM 755 N N . LEU A 1 96 ? -2.933 -5.014 8.048 1.00 83.62 96 LEU A N 1
ATOM 756 C CA . LEU A 1 96 ? -3.931 -5.762 8.824 1.00 83.62 96 LEU A CA 1
ATOM 757 C C . LEU A 1 96 ? -3.308 -6.428 10.052 1.00 83.62 96 LEU A C 1
ATOM 759 O O . LEU A 1 96 ? -3.797 -6.267 11.167 1.00 83.62 96 LEU A O 1
ATOM 763 N N . GLU A 1 97 ? -2.174 -7.099 9.868 1.00 82.56 97 GLU A N 1
ATOM 764 C CA . GLU A 1 97 ? -1.424 -7.706 10.965 1.00 82.56 97 GLU A CA 1
ATOM 765 C C . GLU A 1 97 ? -0.946 -6.654 11.982 1.00 82.56 97 GLU A C 1
ATOM 767 O O . GLU A 1 97 ? -1.081 -6.851 13.192 1.00 82.56 97 GLU A O 1
ATOM 772 N N . SER A 1 98 ? -0.453 -5.508 11.500 1.00 81.62 98 SER A N 1
ATOM 773 C CA . SER A 1 98 ? 0.017 -4.402 12.346 1.00 81.62 98 SER A CA 1
ATOM 774 C C . SER A 1 98 ? -1.092 -3.793 13.194 1.00 81.62 98 SER A C 1
ATOM 776 O O . SER A 1 98 ? -0.904 -3.556 14.391 1.00 81.62 98 SER A O 1
ATOM 778 N N . VAL A 1 99 ? -2.265 -3.554 12.606 1.00 78.06 99 VAL A N 1
ATOM 779 C CA . VAL A 1 99 ? -3.414 -3.028 13.353 1.00 78.06 99 VAL A CA 1
ATOM 780 C C . VAL A 1 99 ? -3.983 -4.076 14.311 1.00 78.06 99 VAL A C 1
ATOM 782 O O . VAL A 1 99 ? -4.362 -3.706 15.422 1.00 78.06 99 VAL A O 1
ATOM 785 N N . ALA A 1 100 ? -3.921 -5.366 13.959 1.00 76.31 100 ALA A N 1
ATOM 786 C CA . ALA A 1 100 ? -4.277 -6.483 14.835 1.00 76.31 100 ALA A CA 1
ATOM 787 C C . ALA A 1 100 ? -3.253 -6.743 15.963 1.00 76.31 100 ALA A C 1
ATOM 789 O O . ALA A 1 100 ? -3.422 -7.657 16.769 1.00 76.31 100 ALA A O 1
ATOM 790 N N . GLY A 1 101 ? -2.188 -5.938 16.051 1.00 77.31 101 GLY A N 1
ATOM 791 C CA . GLY A 1 101 ? -1.229 -5.955 17.155 1.00 77.31 101 GLY A CA 1
ATOM 792 C C . GLY A 1 101 ? 0.027 -6.790 16.907 1.00 77.31 101 GLY A C 1
ATOM 793 O O . GLY A 1 101 ? 0.954 -6.723 17.721 1.00 77.31 101 GLY A O 1
ATOM 794 N N . ARG A 1 102 ? 0.126 -7.512 15.782 1.00 82.94 102 ARG A N 1
ATOM 795 C CA . ARG A 1 102 ? 1.388 -8.137 15.365 1.00 82.94 102 ARG A CA 1
ATOM 796 C C . ARG A 1 102 ? 2.353 -7.031 14.960 1.00 82.94 102 ARG A C 1
ATOM 798 O O . ARG A 1 102 ? 2.041 -6.201 14.126 1.00 82.94 102 ARG A O 1
ATOM 805 N N . LYS A 1 103 ? 3.562 -7.029 15.508 1.00 81.31 103 LYS A N 1
ATOM 806 C CA . LYS A 1 103 ? 4.611 -6.085 15.102 1.00 81.31 103 LYS A CA 1
ATOM 807 C C . LYS A 1 103 ? 5.632 -6.826 14.241 1.00 81.31 103 LYS A C 1
ATOM 809 O O . LYS A 1 103 ? 6.393 -7.610 14.809 1.00 81.31 103 LYS A O 1
ATOM 814 N N . PRO A 1 104 ? 5.670 -6.607 12.913 1.00 80.38 104 PRO A N 1
ATOM 815 C CA . PRO A 1 104 ? 6.706 -7.186 12.066 1.00 80.38 104 PRO A CA 1
ATOM 816 C C . PRO A 1 104 ? 8.097 -6.791 12.565 1.00 80.38 104 PRO A C 1
ATOM 818 O O . PRO A 1 104 ? 8.329 -5.632 12.946 1.00 80.38 104 PRO A O 1
ATOM 821 N N . SER A 1 105 ? 9.021 -7.751 12.563 1.00 85.12 105 SER A N 1
ATOM 822 C CA . SER A 1 105 ? 10.409 -7.483 12.944 1.00 85.12 105 SER A CA 1
ATOM 823 C C . SER A 1 105 ? 11.099 -6.620 11.883 1.00 85.12 105 SER A C 1
ATOM 825 O O . SER A 1 105 ? 10.684 -6.569 10.724 1.00 85.12 105 SER A O 1
ATOM 827 N N . VAL A 1 106 ? 12.177 -5.925 12.256 1.00 83.25 106 VAL A N 1
ATOM 828 C CA . VAL A 1 106 ? 12.966 -5.159 11.274 1.00 83.25 106 VAL A CA 1
ATOM 829 C C . VAL A 1 106 ? 13.591 -6.086 10.232 1.00 83.25 106 VAL A C 1
ATOM 831 O O . VAL A 1 106 ? 13.658 -5.703 9.065 1.00 83.25 106 VAL A O 1
ATOM 834 N N . LEU A 1 107 ? 13.993 -7.300 10.628 1.00 86.88 107 LEU A N 1
ATOM 835 C CA . LEU A 1 107 ? 14.495 -8.316 9.704 1.00 86.88 107 LEU A CA 1
ATOM 836 C C . LEU A 1 107 ? 13.425 -8.689 8.672 1.00 86.88 107 LEU A C 1
ATOM 838 O O . LEU A 1 107 ? 13.676 -8.565 7.479 1.00 86.88 107 LEU A O 1
ATOM 842 N N . GLU A 1 108 ? 12.215 -9.031 9.124 1.00 86.88 108 GLU A N 1
ATOM 843 C CA . GLU A 1 108 ? 11.091 -9.393 8.249 1.00 86.88 108 GLU A CA 1
ATOM 844 C C . GLU A 1 108 ? 10.770 -8.276 7.246 1.00 86.88 108 GLU A C 1
ATOM 846 O O . GLU A 1 108 ? 10.715 -8.511 6.040 1.00 86.88 108 GLU A O 1
ATOM 851 N N . ILE A 1 109 ? 10.622 -7.034 7.720 1.00 85.25 109 ILE A N 1
ATOM 852 C CA . ILE A 1 109 ? 10.341 -5.891 6.841 1.00 85.25 109 ILE A CA 1
ATOM 853 C C . ILE A 1 109 ? 11.485 -5.640 5.861 1.00 85.25 109 ILE A C 1
ATOM 855 O O . ILE A 1 109 ? 11.236 -5.306 4.701 1.00 85.25 109 ILE A O 1
ATOM 859 N N . THR A 1 110 ? 12.734 -5.811 6.292 1.00 85.56 110 THR A N 1
ATOM 860 C CA . THR A 1 110 ? 13.882 -5.608 5.407 1.00 85.56 110 THR A CA 1
ATOM 861 C C . THR A 1 110 ? 13.958 -6.682 4.330 1.00 85.56 110 THR A C 1
ATOM 863 O O . THR A 1 110 ? 14.161 -6.349 3.166 1.00 85.56 110 THR A O 1
ATOM 866 N N . GLU A 1 111 ? 13.747 -7.950 4.677 1.00 89.06 111 GLU A N 1
ATOM 867 C CA . GLU A 1 111 ? 13.722 -9.047 3.708 1.00 89.06 111 GLU A CA 1
ATOM 868 C C . GLU A 1 111 ? 12.601 -8.869 2.683 1.00 89.06 111 GLU A C 1
ATOM 870 O O . GLU A 1 111 ? 12.831 -9.026 1.484 1.00 89.06 111 GLU A O 1
ATOM 875 N N . LEU A 1 112 ? 11.400 -8.493 3.131 1.00 89.88 112 LEU A N 1
ATOM 876 C CA . LEU A 1 112 ? 10.275 -8.192 2.243 1.00 89.88 112 LEU A CA 1
ATOM 877 C C . LEU A 1 112 ? 10.583 -7.003 1.325 1.00 89.88 112 LEU A C 1
ATOM 879 O O . LEU A 1 112 ? 10.326 -7.069 0.123 1.00 89.88 112 LEU A O 1
ATOM 883 N N . THR A 1 113 ? 11.198 -5.949 1.865 1.00 89.00 113 THR A N 1
ATOM 884 C CA . THR A 1 113 ? 11.618 -4.775 1.086 1.00 89.00 113 THR A CA 1
ATOM 885 C C . THR A 1 113 ? 12.668 -5.150 0.042 1.00 89.00 113 THR A C 1
ATOM 887 O O . THR A 1 113 ? 12.568 -4.734 -1.109 1.00 89.00 113 THR A O 1
ATOM 890 N N . GLN A 1 114 ? 13.659 -5.964 0.410 1.00 89.31 114 GLN A N 1
ATOM 891 C CA . GLN A 1 114 ? 14.709 -6.404 -0.505 1.00 89.31 114 GLN A CA 1
ATOM 892 C C . GLN A 1 114 ? 14.140 -7.285 -1.625 1.00 89.31 114 GLN A C 1
ATOM 894 O O . GLN A 1 114 ? 14.433 -7.046 -2.795 1.00 89.31 114 GLN A O 1
ATOM 899 N N . LYS A 1 115 ? 13.244 -8.225 -1.291 1.00 92.31 115 LYS A N 1
ATOM 900 C CA . LYS A 1 115 ? 12.516 -9.036 -2.281 1.00 92.31 115 LYS A CA 1
ATOM 901 C C . LYS A 1 115 ? 11.722 -8.161 -3.255 1.00 92.31 115 LYS A C 1
ATOM 903 O O . LYS A 1 115 ? 11.797 -8.384 -4.460 1.00 92.31 115 LYS A O 1
ATOM 908 N N . ALA A 1 116 ? 11.025 -7.137 -2.759 1.00 93.38 116 ALA A N 1
ATOM 909 C CA . ALA A 1 116 ? 10.294 -6.190 -3.599 1.00 93.38 116 ALA A CA 1
ATOM 910 C C . ALA A 1 116 ? 11.222 -5.388 -4.532 1.00 93.38 116 ALA A C 1
ATOM 912 O O . ALA A 1 116 ? 10.921 -5.234 -5.717 1.00 93.38 116 ALA A O 1
ATOM 913 N N . ILE A 1 117 ? 12.376 -4.931 -4.030 1.00 93.19 117 ILE A N 1
ATOM 914 C CA . ILE A 1 117 ? 13.396 -4.228 -4.824 1.00 93.19 117 ILE A CA 1
ATOM 915 C C . ILE A 1 117 ? 13.934 -5.124 -5.943 1.00 93.19 117 ILE A C 1
ATOM 917 O O . ILE A 1 117 ? 14.049 -4.683 -7.088 1.00 93.19 117 ILE A O 1
ATOM 921 N N . ASP A 1 118 ? 14.276 -6.372 -5.634 1.00 94.56 118 ASP A N 1
ATOM 922 C CA . ASP A 1 118 ? 14.848 -7.293 -6.617 1.00 94.56 118 ASP A CA 1
ATOM 923 C C . ASP A 1 118 ? 13.806 -7.707 -7.660 1.00 94.56 118 ASP A C 1
ATOM 925 O O . ASP A 1 118 ? 14.091 -7.698 -8.861 1.00 94.56 118 ASP A O 1
ATOM 929 N N . ARG A 1 119 ? 12.559 -7.933 -7.229 1.00 96.25 119 ARG A N 1
ATOM 930 C CA . ARG A 1 119 ? 11.422 -8.170 -8.123 1.00 96.25 119 ARG A CA 1
ATOM 931 C C . ARG A 1 119 ? 11.158 -6.984 -9.055 1.00 96.25 119 ARG A C 1
ATOM 933 O O . ARG A 1 119 ? 10.883 -7.217 -10.232 1.00 96.25 119 ARG A O 1
ATOM 940 N N . TYR A 1 120 ? 11.269 -5.746 -8.563 1.00 96.69 120 TYR A N 1
ATOM 941 C CA . TYR A 1 120 ? 11.151 -4.527 -9.372 1.00 96.69 120 TYR A CA 1
ATOM 942 C C . TYR A 1 120 ? 12.279 -4.414 -10.407 1.00 96.69 120 TYR A C 1
ATOM 944 O O . TYR A 1 120 ? 12.016 -4.142 -11.576 1.00 96.69 120 TYR A O 1
ATOM 952 N N . LYS A 1 121 ? 13.536 -4.663 -10.015 1.00 95.88 121 LYS A N 1
ATOM 953 C CA . LYS A 1 121 ? 14.692 -4.610 -10.933 1.00 95.88 121 LYS A CA 1
ATOM 954 C C . LYS A 1 121 ? 14.602 -5.630 -12.067 1.00 95.88 121 LYS A C 1
ATOM 956 O O . LYS A 1 121 ? 15.116 -5.365 -13.149 1.00 95.88 121 LYS A O 1
ATOM 961 N N . ALA A 1 122 ? 13.969 -6.775 -11.815 1.00 97.50 122 ALA A N 1
ATOM 962 C CA . ALA A 1 122 ? 13.762 -7.827 -12.806 1.00 97.50 122 ALA A CA 1
ATOM 963 C C . ALA A 1 122 ? 12.650 -7.510 -13.826 1.00 97.50 122 ALA A C 1
ATOM 965 O O . ALA A 1 122 ? 12.503 -8.236 -14.807 1.00 97.50 122 ALA A O 1
ATOM 966 N N . LEU A 1 123 ? 11.853 -6.456 -13.614 1.00 97.81 123 LEU A N 1
ATOM 967 C CA . LEU A 1 123 ? 10.808 -6.059 -14.558 1.00 97.81 123 LEU A CA 1
ATOM 968 C C . LEU A 1 123 ? 11.398 -5.490 -15.855 1.00 97.81 123 LEU A C 1
ATOM 970 O O . LEU A 1 123 ? 12.443 -4.832 -15.816 1.00 97.81 123 LEU A O 1
ATOM 974 N N . PRO A 1 124 ? 10.698 -5.642 -16.995 1.00 97.94 124 PRO A N 1
ATOM 975 C CA . PRO A 1 124 ? 11.078 -4.960 -18.223 1.00 97.94 124 PRO A CA 1
ATOM 976 C C . PRO A 1 124 ? 11.032 -3.439 -18.036 1.00 97.94 124 PRO A C 1
ATOM 978 O O . PRO A 1 124 ? 10.271 -2.904 -17.225 1.00 97.94 124 PRO A O 1
ATOM 981 N N . LYS A 1 125 ? 11.839 -2.722 -18.823 1.00 97.44 125 LYS A N 1
ATOM 982 C CA . LYS A 1 125 ? 11.972 -1.262 -18.721 1.00 97.44 125 LYS A CA 1
ATOM 983 C C . LYS A 1 125 ? 10.628 -0.532 -18.865 1.00 97.44 125 LYS A C 1
ATOM 985 O O . LYS A 1 125 ? 10.367 0.396 -18.106 1.00 97.44 125 LYS A O 1
ATOM 990 N N . SER A 1 126 ? 9.762 -1.004 -19.762 1.00 96.81 126 SER A N 1
ATOM 991 C CA . SER A 1 126 ? 8.399 -0.487 -19.951 1.00 96.81 126 SER A CA 1
ATOM 992 C C . SER A 1 126 ? 7.563 -0.541 -18.667 1.00 96.81 126 SER A C 1
ATOM 994 O O . SER A 1 126 ? 6.926 0.444 -18.305 1.00 96.81 126 SER A O 1
ATOM 996 N N . ALA A 1 127 ? 7.602 -1.658 -17.938 1.00 97.88 127 ALA A N 1
ATOM 997 C CA . ALA A 1 127 ? 6.896 -1.809 -16.669 1.00 97.88 127 ALA A CA 1
ATOM 998 C C . ALA A 1 127 ? 7.488 -0.918 -15.567 1.00 97.88 127 ALA A C 1
ATOM 1000 O O . ALA A 1 127 ? 6.748 -0.280 -14.820 1.00 97.88 127 ALA A O 1
ATOM 1001 N N . GLN A 1 128 ? 8.819 -0.812 -15.492 1.00 97.75 128 GLN A N 1
ATOM 1002 C CA . GLN A 1 128 ? 9.480 0.093 -14.544 1.00 97.75 128 GLN A CA 1
ATOM 1003 C C . GLN A 1 128 ? 9.088 1.562 -14.774 1.00 97.75 128 GLN A C 1
ATOM 1005 O O . GLN A 1 128 ? 8.847 2.295 -13.813 1.00 97.75 128 GLN A O 1
ATOM 1010 N N . ASP A 1 129 ? 9.002 1.998 -16.033 1.00 97.31 129 ASP A N 1
ATOM 1011 C CA . ASP A 1 129 ? 8.650 3.378 -16.380 1.00 97.31 129 ASP A CA 1
ATOM 1012 C C . ASP A 1 129 ? 7.187 3.709 -16.055 1.00 97.31 129 ASP A C 1
ATOM 1014 O O . ASP A 1 129 ? 6.900 4.793 -15.538 1.00 97.31 129 ASP A O 1
ATOM 1018 N N . GLU A 1 130 ? 6.262 2.770 -16.257 1.00 96.50 130 GLU A N 1
ATOM 1019 C CA . GLU A 1 130 ? 4.871 2.956 -15.839 1.00 96.50 130 GLU A CA 1
ATOM 1020 C C . GLU A 1 130 ? 4.698 2.963 -14.321 1.00 96.50 130 GLU A C 1
ATOM 1022 O O . GLU A 1 130 ? 4.003 3.832 -13.788 1.00 96.50 130 GLU A O 1
ATOM 1027 N N . LEU A 1 131 ? 5.383 2.067 -13.603 1.00 97.12 131 LEU A N 1
ATOM 1028 C CA . LEU A 1 131 ? 5.400 2.089 -12.139 1.00 97.12 131 LEU A CA 1
ATOM 1029 C C . LEU A 1 131 ? 5.962 3.408 -11.615 1.00 97.12 131 LEU A C 1
ATOM 1031 O O . LEU A 1 131 ? 5.431 3.962 -10.658 1.00 97.12 131 LEU A O 1
ATOM 1035 N N . LYS A 1 132 ? 6.992 3.963 -12.262 1.00 96.12 132 LYS A N 1
ATOM 1036 C CA . LYS A 1 132 ? 7.541 5.273 -11.895 1.00 96.12 132 LYS A CA 1
ATOM 1037 C C . LYS A 1 132 ? 6.519 6.392 -12.088 1.00 96.12 132 LYS A C 1
ATOM 1039 O O . LYS A 1 132 ? 6.490 7.323 -11.287 1.00 96.12 132 LYS A O 1
ATOM 1044 N N . LYS A 1 133 ? 5.696 6.309 -13.135 1.00 94.94 133 LYS A N 1
ATOM 1045 C CA . LYS A 1 133 ? 4.641 7.285 -13.427 1.00 94.94 133 LYS A CA 1
ATOM 1046 C C . LYS A 1 133 ? 3.489 7.203 -12.421 1.00 94.94 133 LYS A C 1
ATOM 1048 O O . LYS A 1 133 ? 3.063 8.240 -11.924 1.00 94.94 133 LYS A O 1
ATOM 1053 N N . GLN A 1 134 ? 2.996 6.000 -12.123 1.00 94.94 134 GLN A N 1
ATOM 1054 C CA . GLN A 1 134 ? 1.808 5.808 -11.275 1.00 94.94 134 GLN A CA 1
ATOM 1055 C C . GLN A 1 134 ? 2.130 5.756 -9.771 1.00 94.94 134 GLN A C 1
ATOM 1057 O O . GLN A 1 134 ? 1.342 6.217 -8.945 1.00 94.94 134 GLN A O 1
ATOM 1062 N N . PHE A 1 135 ? 3.306 5.235 -9.410 1.00 94.94 135 PHE A N 1
ATOM 1063 C CA . PHE A 1 135 ? 3.762 5.011 -8.033 1.00 94.94 135 PHE A CA 1
ATOM 1064 C C . PHE A 1 135 ? 5.175 5.588 -7.797 1.00 94.94 135 PHE A C 1
ATOM 1066 O O . PHE A 1 135 ? 6.107 4.859 -7.439 1.00 94.94 135 PHE A O 1
ATOM 1073 N N . PRO A 1 136 ? 5.368 6.911 -7.961 1.00 93.62 136 PRO A N 1
ATOM 1074 C CA . PRO A 1 136 ? 6.693 7.532 -7.914 1.00 93.62 136 PRO A CA 1
ATOM 1075 C C . PRO A 1 136 ? 7.407 7.360 -6.567 1.00 93.62 136 PRO A C 1
ATOM 1077 O O . PRO A 1 136 ? 8.622 7.178 -6.553 1.00 93.62 136 PRO A O 1
ATOM 1080 N N . ALA A 1 137 ? 6.681 7.374 -5.442 1.00 91.81 137 ALA A N 1
ATOM 1081 C CA . ALA A 1 137 ? 7.261 7.179 -4.109 1.00 91.81 137 ALA A CA 1
ATOM 1082 C C . ALA A 1 137 ? 7.867 5.774 -3.939 1.00 91.81 137 ALA A C 1
ATOM 1084 O O . ALA A 1 137 ? 8.998 5.642 -3.468 1.00 91.81 137 ALA A O 1
ATOM 1085 N N . LEU A 1 138 ? 7.153 4.743 -4.401 1.00 92.31 138 LEU A N 1
ATOM 1086 C CA . LEU A 1 138 ? 7.606 3.353 -4.370 1.00 92.31 138 LEU A CA 1
ATOM 1087 C C . LEU A 1 138 ? 8.900 3.186 -5.177 1.00 92.31 138 LEU A C 1
ATOM 1089 O O . LEU A 1 138 ? 9.910 2.700 -4.666 1.00 92.31 138 LEU A O 1
ATOM 1093 N N . VAL A 1 139 ? 8.896 3.668 -6.424 1.00 94.62 139 VAL A N 1
ATOM 1094 C CA . VAL A 1 139 ? 10.067 3.590 -7.307 1.00 94.62 139 VAL A CA 1
ATOM 1095 C C . VAL A 1 139 ? 11.231 4.426 -6.779 1.00 94.62 139 VAL A C 1
ATOM 1097 O O . VAL A 1 139 ? 12.386 3.994 -6.851 1.00 94.62 139 VAL A O 1
ATOM 1100 N N . HIS A 1 140 ? 10.959 5.605 -6.215 1.00 93.31 140 HIS A N 1
ATOM 1101 C CA . HIS A 1 140 ? 11.989 6.406 -5.562 1.00 93.31 140 HIS A CA 1
ATOM 1102 C C . HIS A 1 140 ? 12.641 5.627 -4.417 1.00 93.31 140 HIS A C 1
ATOM 1104 O O . HIS A 1 140 ? 13.866 5.557 -4.361 1.00 93.31 140 HIS A O 1
ATOM 1110 N N . GLY A 1 141 ? 11.850 4.987 -3.552 1.00 91.31 141 GLY A N 1
ATOM 1111 C CA . GLY A 1 141 ? 12.361 4.129 -2.484 1.00 91.31 141 GLY A CA 1
ATOM 1112 C C . GLY A 1 141 ? 13.283 3.030 -3.012 1.00 91.31 141 GLY A C 1
ATOM 1113 O O . GLY A 1 141 ? 14.432 2.938 -2.585 1.00 91.31 141 GLY A O 1
ATOM 1114 N N . PHE A 1 142 ? 12.839 2.275 -4.019 1.00 92.69 142 PHE A N 1
ATOM 1115 C CA . PHE A 1 142 ? 13.599 1.152 -4.591 1.00 92.69 142 PHE A CA 1
ATOM 1116 C C . PHE A 1 142 ? 14.877 1.533 -5.344 1.00 92.69 142 PHE A C 1
ATOM 1118 O O . PHE A 1 142 ? 15.720 0.681 -5.626 1.00 92.69 142 PHE A O 1
ATOM 1125 N N . THR A 1 143 ? 15.026 2.802 -5.717 1.00 91.94 143 THR A N 1
ATOM 1126 C CA . THR A 1 143 ? 16.187 3.289 -6.478 1.00 91.94 143 THR A CA 1
ATOM 1127 C C . THR A 1 143 ? 17.074 4.232 -5.666 1.00 91.94 143 THR A C 1
ATOM 1129 O O . THR A 1 143 ? 18.207 4.530 -6.056 1.00 91.94 143 THR A O 1
ATOM 1132 N N . SER A 1 144 ? 16.606 4.683 -4.502 1.00 92.81 144 SER A N 1
ATOM 1133 C CA . SER A 1 144 ? 17.298 5.659 -3.672 1.00 92.81 144 SER A CA 1
ATOM 1134 C C . SER A 1 144 ? 18.411 5.015 -2.848 1.00 92.81 144 SER A C 1
ATOM 1136 O O . SER A 1 144 ? 18.182 4.265 -1.899 1.00 92.81 144 SER A O 1
ATOM 1138 N N . LYS A 1 145 ? 19.660 5.420 -3.122 1.00 89.75 145 LYS A N 1
ATOM 1139 C CA . LYS A 1 145 ? 20.819 5.066 -2.280 1.00 89.75 145 LYS A CA 1
ATOM 1140 C C . LYS A 1 145 ? 20.611 5.470 -0.817 1.00 89.75 145 LYS A C 1
ATOM 1142 O O . LYS A 1 145 ? 21.109 4.791 0.078 1.00 89.75 145 LYS A O 1
ATOM 1147 N N . LYS A 1 146 ? 19.905 6.581 -0.564 1.00 88.62 146 LYS A N 1
ATOM 1148 C CA . LYS A 1 146 ? 19.587 7.041 0.795 1.00 88.62 146 LYS A CA 1
ATOM 1149 C C . LYS A 1 146 ? 18.639 6.059 1.484 1.00 88.62 146 LYS A C 1
ATOM 1151 O O . LYS A 1 146 ? 18.917 5.680 2.619 1.00 88.62 146 LYS A O 1
ATOM 1156 N N . PHE A 1 147 ? 17.586 5.622 0.792 1.00 88.00 147 PHE A N 1
ATOM 1157 C CA . PHE A 1 147 ? 16.644 4.630 1.311 1.00 88.00 147 PHE A CA 1
ATOM 1158 C C . PHE A 1 147 ? 17.342 3.293 1.594 1.00 88.00 147 PHE A C 1
ATOM 1160 O O . PHE A 1 147 ? 17.260 2.790 2.710 1.00 88.00 147 PHE A O 1
ATOM 1167 N N . HIS A 1 148 ? 18.152 2.782 0.662 1.00 87.25 148 HIS A N 1
ATOM 1168 C CA . HIS A 1 148 ? 18.911 1.542 0.879 1.00 87.25 148 HIS A CA 1
ATOM 1169 C C . HIS A 1 148 ? 19.868 1.631 2.076 1.00 87.25 148 HIS A C 1
ATOM 1171 O O . HIS A 1 148 ? 19.924 0.717 2.896 1.00 87.25 148 HIS A O 1
ATOM 1177 N N . LYS A 1 149 ? 20.590 2.752 2.233 1.00 87.38 149 LYS A N 1
ATOM 1178 C CA . LYS A 1 149 ? 21.443 2.981 3.413 1.00 87.38 149 LYS A CA 1
ATOM 1179 C C . LYS A 1 149 ? 20.633 3.023 4.707 1.00 87.38 149 LYS A C 1
ATOM 1181 O O . LYS A 1 149 ? 21.113 2.548 5.730 1.00 87.38 149 LYS A O 1
ATOM 1186 N N . MET A 1 150 ? 19.441 3.613 4.681 1.00 85.44 150 MET A N 1
ATOM 1187 C CA . MET A 1 150 ? 18.551 3.652 5.838 1.00 85.44 150 MET A CA 1
ATOM 1188 C C . MET A 1 150 ? 18.100 2.241 6.232 1.00 85.44 150 MET A C 1
ATOM 1190 O O . MET A 1 150 ? 18.271 1.876 7.391 1.00 85.44 150 MET A O 1
ATOM 1194 N N . VAL A 1 151 ? 17.615 1.441 5.278 1.00 83.31 151 VAL A N 1
ATOM 1195 C CA . VAL A 1 151 ? 17.207 0.043 5.503 1.00 83.31 151 VAL A CA 1
ATOM 1196 C C . VAL A 1 151 ? 18.372 -0.784 6.063 1.00 83.31 151 VAL A C 1
ATOM 1198 O O . VAL A 1 151 ? 18.232 -1.418 7.106 1.00 83.31 151 VAL A O 1
ATOM 1201 N N . ALA A 1 152 ? 19.563 -0.685 5.463 1.00 84.25 152 ALA A N 1
ATOM 1202 C CA . ALA A 1 152 ? 20.755 -1.387 5.946 1.00 84.25 152 ALA A CA 1
ATOM 1203 C C . ALA A 1 152 ? 21.150 -0.990 7.383 1.00 84.25 152 ALA A C 1
ATOM 1205 O O . ALA A 1 152 ? 21.496 -1.845 8.194 1.00 84.25 152 ALA A O 1
ATOM 1206 N N . ARG A 1 153 ? 21.065 0.299 7.743 1.00 83.31 153 ARG A N 1
ATOM 1207 C CA . ARG A 1 153 ? 21.328 0.752 9.124 1.00 83.31 153 ARG A CA 1
ATOM 1208 C C . ARG A 1 153 ? 20.303 0.225 10.121 1.00 83.31 153 ARG A C 1
ATOM 1210 O O . ARG A 1 153 ? 20.650 0.031 11.282 1.00 83.31 153 ARG A O 1
ATOM 1217 N N . MET A 1 154 ? 19.049 0.056 9.704 1.00 77.50 154 MET A N 1
ATOM 1218 C CA . MET A 1 154 ? 18.020 -0.488 10.585 1.00 77.50 154 MET A CA 1
ATOM 1219 C C . MET A 1 154 ? 18.295 -1.953 10.921 1.00 77.50 154 MET A C 1
ATOM 1221 O O . MET A 1 154 ? 18.082 -2.314 12.068 1.00 77.50 154 MET A O 1
ATOM 1225 N N . LEU A 1 155 ? 18.841 -2.749 9.994 1.00 77.00 155 LEU A N 1
ATOM 1226 C CA . LEU A 1 155 ? 19.286 -4.120 10.279 1.00 77.00 155 LEU A CA 1
ATOM 1227 C C . LEU A 1 155 ? 20.449 -4.192 11.275 1.00 77.00 155 LEU A C 1
ATOM 1229 O O . LEU A 1 155 ? 20.452 -5.055 12.139 1.00 77.00 155 LEU A O 1
ATOM 1233 N N . ILE A 1 156 ? 21.436 -3.299 11.152 1.00 77.56 156 ILE A N 1
ATOM 1234 C CA . ILE A 1 156 ? 22.637 -3.308 12.009 1.00 77.56 156 ILE A CA 1
ATOM 1235 C C . ILE A 1 156 ? 22.301 -2.926 13.461 1.00 77.56 156 ILE A C 1
ATOM 1237 O O . ILE A 1 156 ? 22.944 -3.396 14.392 1.00 77.56 156 ILE A O 1
ATOM 1241 N N . ASN A 1 157 ? 21.307 -2.055 13.654 1.00 67.62 157 ASN A N 1
ATOM 1242 C CA . ASN A 1 157 ? 20.964 -1.460 14.949 1.00 67.62 157 ASN A CA 1
ATOM 1243 C C . ASN A 1 157 ? 19.705 -2.081 15.588 1.00 67.62 157 ASN A C 1
ATOM 1245 O O . ASN A 1 157 ? 18.951 -1.353 16.260 1.00 67.62 157 ASN A O 1
ATOM 1249 N N . ASN A 1 158 ? 19.409 -3.351 15.302 1.00 60.28 158 ASN A N 1
ATOM 1250 C CA . ASN A 1 158 ? 18.194 -4.035 15.745 1.00 60.28 158 ASN A CA 1
ATOM 1251 C C . ASN A 1 158 ? 18.468 -5.403 16.361 1.00 60.28 158 ASN A C 1
ATOM 1253 O O . ASN A 1 158 ? 19.487 -6.019 15.996 1.00 60.28 158 ASN A O 1
#

Organism: Teladorsagia circumcincta (NCBI:txid45464)

Foldseek 3Di:
DLLVVLLLLQDDVLVNVLVVPDDPVLLVQLLVLLVCCVPQVVDLVSSLVSSCVVPVVSSVSSVVVVVLLVVLLVPADPLLNVLSVVVVVVSVVQVSCVSPPNDDDLVRSLVVLVVSLVSLVPTDPRSNVSCCVSRVSNSCLSPPPVNVVSSVVSVVVD